Protein AF-A0A5R2MYC2-F1 (afdb_monomer_lite)

Structure (mmCIF, N/CA/C/O backbone):
data_AF-A0A5R2MYC2-F1
#
_entry.id   AF-A0A5R2MYC2-F1
#
loop_
_atom_site.group_PDB
_atom_site.id
_atom_site.type_symbol
_atom_site.label_atom_id
_atom_site.label_alt_id
_atom_site.label_comp_id
_atom_site.label_asym_id
_atom_site.label_entity_id
_atom_site.label_seq_id
_atom_site.pdbx_PDB_ins_code
_atom_site.Cartn_x
_atom_site.Cartn_y
_atom_site.Cartn_z
_atom_site.occupancy
_atom_site.B_iso_or_equiv
_atom_site.auth_seq_id
_atom_site.auth_comp_id
_atom_site.auth_asym_id
_atom_site.auth_atom_id
_atom_site.pdbx_PDB_model_num
ATOM 1 N N . THR A 1 1 ? 6.021 -11.711 -9.240 1.00 56.88 1 THR A N 1
ATOM 2 C CA . THR A 1 1 ? 5.695 -10.823 -10.376 1.00 56.88 1 THR A CA 1
ATOM 3 C C . THR A 1 1 ? 6.408 -9.497 -10.153 1.00 56.88 1 THR A C 1
ATOM 5 O O . THR A 1 1 ? 6.665 -9.175 -8.998 1.00 56.88 1 THR A O 1
ATOM 8 N N . LEU A 1 2 ? 6.786 -8.762 -11.205 1.00 79.62 2 LEU A N 1
ATOM 9 C CA . LEU A 1 2 ? 7.276 -7.380 -11.072 1.00 79.62 2 LEU A CA 1
ATOM 10 C C . LEU A 1 2 ? 6.039 -6.484 -11.079 1.00 79.62 2 LEU A C 1
ATOM 12 O O . LEU A 1 2 ? 5.338 -6.448 -12.088 1.00 79.62 2 LEU A O 1
ATOM 16 N N . ALA A 1 3 ? 5.704 -5.873 -9.946 1.00 80.69 3 ALA A N 1
ATOM 17 C CA . ALA A 1 3 ? 4.402 -5.216 -9.778 1.00 80.69 3 ALA A CA 1
ATOM 18 C C . ALA A 1 3 ? 4.490 -3.685 -9.751 1.00 80.69 3 ALA A C 1
ATOM 20 O O . ALA A 1 3 ? 3.477 -3.009 -9.913 1.00 80.69 3 ALA A O 1
ATOM 21 N N . LEU A 1 4 ? 5.686 -3.144 -9.528 1.00 87.06 4 LEU A N 1
ATOM 22 C CA . LEU A 1 4 ? 5.963 -1.712 -9.471 1.00 87.06 4 LEU A CA 1
ATOM 23 C C . LEU A 1 4 ? 7.134 -1.370 -10.389 1.00 87.06 4 LEU A C 1
ATOM 25 O O . LEU A 1 4 ? 8.025 -2.192 -10.601 1.00 87.06 4 LEU A O 1
ATOM 29 N N . GLU A 1 5 ? 7.187 -0.118 -10.842 1.00 91.94 5 GLU A N 1
ATOM 30 C CA . GLU A 1 5 ? 8.328 0.428 -11.589 1.00 91.94 5 GLU A CA 1
ATOM 31 C C . GLU A 1 5 ? 9.661 0.165 -10.865 1.00 91.94 5 GLU A C 1
ATOM 33 O O . GLU A 1 5 ? 10.648 -0.237 -11.478 1.00 91.94 5 GLU A O 1
ATOM 38 N N . GLY A 1 6 ? 9.659 0.298 -9.533 1.00 92.56 6 GLY A N 1
ATOM 39 C CA . GLY A 1 6 ? 10.817 0.020 -8.684 1.00 92.56 6 GLY A CA 1
ATOM 40 C C . GLY A 1 6 ? 11.370 -1.404 -8.818 1.00 92.56 6 GLY A C 1
ATOM 41 O O . GLY A 1 6 ? 12.579 -1.589 -8.699 1.00 92.56 6 GLY A O 1
ATOM 42 N N . ASP A 1 7 ? 10.531 -2.400 -9.120 1.00 94.62 7 ASP A N 1
ATOM 43 C CA . ASP A 1 7 ? 10.980 -3.788 -9.294 1.00 94.62 7 ASP A CA 1
ATOM 44 C C . ASP A 1 7 ? 11.803 -3.947 -10.578 1.00 94.62 7 ASP A C 1
ATOM 46 O O . ASP A 1 7 ? 12.854 -4.588 -10.574 1.00 94.62 7 ASP A O 1
ATOM 50 N N . ILE A 1 8 ? 11.360 -3.322 -11.673 1.00 95.62 8 ILE A N 1
ATOM 51 C CA . ILE A 1 8 ? 12.077 -3.341 -12.954 1.00 95.62 8 ILE A CA 1
ATOM 52 C C . ILE A 1 8 ? 13.335 -2.464 -12.862 1.00 95.62 8 ILE A C 1
ATOM 54 O O . ILE A 1 8 ? 14.416 -2.899 -13.262 1.00 95.62 8 ILE A O 1
ATOM 58 N N . ASN A 1 9 ? 13.241 -1.283 -12.241 1.00 95.38 9 ASN A N 1
ATOM 59 C CA . ASN A 1 9 ? 14.388 -0.398 -12.002 1.00 95.38 9 ASN A CA 1
ATOM 60 C C . ASN A 1 9 ? 15.474 -1.066 -11.135 1.00 95.38 9 ASN A C 1
ATOM 62 O O . ASN A 1 9 ? 16.673 -0.838 -11.337 1.00 95.38 9 ASN A O 1
ATOM 66 N N . ALA A 1 10 ? 15.093 -1.947 -10.206 1.00 95.38 10 ALA A N 1
ATOM 67 C CA . ALA A 1 10 ? 16.054 -2.750 -9.457 1.00 95.38 10 ALA A CA 1
ATOM 68 C C . ALA A 1 10 ? 16.813 -3.739 -10.363 1.00 95.38 10 ALA A C 1
ATOM 70 O O . ALA A 1 10 ? 18.013 -3.934 -10.176 1.00 95.38 10 ALA A O 1
ATOM 71 N N . ILE A 1 11 ? 16.162 -4.332 -11.370 1.00 96.06 11 ILE A N 1
ATOM 72 C CA . ILE A 1 11 ? 16.826 -5.211 -12.350 1.00 96.06 11 ILE A CA 1
ATOM 73 C C . ILE A 1 11 ? 17.773 -4.403 -13.243 1.00 96.06 11 ILE A C 1
ATOM 75 O O . ILE A 1 11 ? 18.912 -4.834 -13.452 1.00 96.06 11 ILE A O 1
ATOM 79 N N . VAL A 1 12 ? 17.330 -3.238 -13.731 1.00 96.56 12 VAL A N 1
ATOM 80 C CA . VAL A 1 12 ? 18.154 -2.303 -14.520 1.00 96.56 12 VAL A CA 1
ATOM 81 C C . VAL A 1 12 ? 19.439 -1.971 -13.763 1.00 96.56 12 VAL A C 1
ATOM 83 O O . VAL A 1 12 ? 20.533 -2.214 -14.269 1.00 96.56 12 VAL A O 1
ATOM 86 N N . SER A 1 13 ? 19.311 -1.478 -12.529 1.00 96.12 13 SER A N 1
ATOM 87 C CA . SER A 1 13 ? 20.454 -1.004 -11.740 1.00 96.12 13 SER A CA 1
ATOM 88 C C . SER A 1 13 ? 21.393 -2.129 -11.298 1.00 96.12 13 SER A C 1
ATOM 90 O O . SER A 1 13 ? 22.609 -1.958 -11.350 1.00 96.12 13 SER A O 1
ATOM 92 N N . LYS A 1 14 ? 20.860 -3.292 -10.897 1.00 97.12 14 LYS A N 1
ATOM 93 C CA . LYS A 1 14 ? 21.673 -4.392 -10.345 1.00 97.12 14 LYS A CA 1
ATOM 94 C C . LYS A 1 14 ? 22.278 -5.316 -11.395 1.00 97.12 14 LYS A C 1
ATOM 96 O O . LYS A 1 14 ? 23.334 -5.887 -11.151 1.00 97.12 14 LYS A O 1
ATOM 101 N N . SER A 1 15 ? 21.600 -5.523 -12.524 1.00 96.62 15 SER A N 1
ATOM 102 C CA . SER A 1 15 ? 21.998 -6.546 -13.505 1.00 96.62 15 SER A CA 1
ATOM 103 C C . SER A 1 15 ? 22.308 -6.003 -14.894 1.00 96.62 15 SER A C 1
ATOM 105 O O . SER A 1 15 ? 22.916 -6.719 -15.684 1.00 96.62 15 SER A O 1
ATOM 107 N N . LYS A 1 16 ? 21.869 -4.776 -15.213 1.00 92.56 16 LYS A N 1
ATOM 108 C CA . LYS A 1 16 ? 21.983 -4.164 -16.549 1.00 92.56 16 LYS A CA 1
ATOM 109 C C . LYS A 1 16 ? 21.347 -4.987 -17.685 1.00 92.56 16 LYS A C 1
ATOM 111 O O . LYS A 1 16 ? 21.619 -4.736 -18.852 1.00 92.56 16 LYS A O 1
ATOM 116 N N . LYS A 1 17 ? 20.476 -5.955 -17.365 1.00 95.56 17 LYS A N 1
ATOM 117 C CA . LYS A 1 17 ? 19.782 -6.815 -18.347 1.00 95.56 17 LYS A CA 1
ATOM 118 C C . LYS A 1 17 ? 18.600 -6.135 -19.046 1.00 95.56 17 LYS A C 1
ATOM 120 O O . LYS A 1 17 ? 18.063 -6.679 -20.003 1.00 95.56 17 LYS A O 1
ATOM 125 N N . ILE A 1 18 ? 18.167 -4.981 -18.547 1.00 96.25 18 ILE A N 1
ATOM 126 C CA . ILE A 1 18 ? 17.061 -4.186 -19.086 1.00 96.25 18 ILE A CA 1
ATOM 127 C C . ILE A 1 18 ? 17.608 -2.784 -19.363 1.00 96.25 18 ILE A C 1
ATOM 129 O O . ILE A 1 18 ? 18.344 -2.245 -18.535 1.00 96.25 18 ILE A O 1
ATOM 133 N N . ASN A 1 19 ? 17.270 -2.211 -20.522 1.00 95.81 19 ASN A N 1
ATOM 134 C CA . ASN A 1 19 ? 17.688 -0.857 -20.891 1.00 95.81 19 ASN A CA 1
ATOM 135 C C . ASN A 1 19 ? 17.121 0.165 -19.877 1.00 95.81 19 ASN A C 1
ATOM 137 O O . ASN A 1 19 ? 15.933 0.080 -19.554 1.00 95.81 19 ASN A O 1
ATOM 141 N N . PRO A 1 20 ? 17.921 1.115 -19.355 1.00 95.88 20 PRO A N 1
ATOM 142 C CA . PRO A 1 20 ? 17.434 2.160 -18.454 1.00 95.88 20 PRO A CA 1
ATOM 143 C C . PRO A 1 20 ? 16.217 2.957 -18.944 1.00 95.88 20 PRO A C 1
ATOM 145 O O . PRO A 1 20 ? 15.446 3.441 -18.120 1.00 95.88 20 PRO A O 1
ATOM 148 N N . ASP A 1 21 ? 16.008 3.070 -20.254 1.00 96.00 21 ASP A N 1
ATOM 149 C CA . ASP A 1 21 ? 14.866 3.777 -20.847 1.00 96.00 21 ASP A CA 1
ATOM 150 C C . ASP A 1 21 ? 13.586 2.925 -20.990 1.00 96.00 21 ASP A C 1
ATOM 152 O O . ASP A 1 21 ? 12.599 3.395 -21.562 1.00 96.00 21 ASP A O 1
ATOM 156 N N . TRP A 1 22 ? 13.564 1.698 -20.448 1.00 96.38 22 TRP A N 1
ATOM 157 C CA . TRP A 1 22 ? 12.496 0.707 -20.660 1.00 96.38 22 TRP A CA 1
ATOM 158 C C . TRP A 1 22 ? 11.076 1.246 -20.445 1.00 96.38 22 TRP A C 1
ATOM 160 O O . TRP A 1 22 ? 10.144 0.827 -21.135 1.00 96.38 22 TRP A O 1
ATOM 170 N N . ARG A 1 23 ? 10.893 2.173 -19.497 1.00 96.19 23 ARG A N 1
ATOM 171 C CA . ARG A 1 23 ? 9.582 2.742 -19.152 1.00 96.19 23 ARG A CA 1
ATOM 172 C C . ARG A 1 23 ? 8.981 3.559 -20.297 1.00 96.19 23 ARG A C 1
ATOM 174 O O . ARG A 1 23 ? 7.768 3.676 -20.384 1.00 96.19 23 ARG A O 1
ATOM 181 N N . LYS A 1 24 ? 9.823 4.111 -21.174 1.00 96.88 24 LYS A N 1
ATOM 182 C CA . LYS A 1 24 ? 9.412 4.899 -22.346 1.00 96.88 24 LYS A CA 1
ATOM 183 C C . LYS A 1 24 ? 9.291 4.061 -23.616 1.00 96.88 24 LYS A C 1
ATOM 185 O O . LYS A 1 24 ? 8.881 4.582 -24.645 1.00 96.88 24 LYS A O 1
ATOM 190 N N . LYS A 1 25 ? 9.687 2.785 -23.563 1.00 96.69 25 LYS A N 1
ATOM 191 C CA . LYS A 1 25 ? 9.737 1.913 -24.740 1.00 96.69 25 LYS A CA 1
ATOM 192 C C . LYS A 1 25 ? 8.354 1.677 -25.348 1.00 96.69 25 LYS A C 1
ATOM 194 O O . LYS A 1 25 ? 8.251 1.511 -26.559 1.00 96.69 25 LYS A O 1
ATOM 199 N N . PHE A 1 26 ? 7.320 1.652 -24.513 1.00 96.75 26 PHE A N 1
ATOM 200 C CA . PHE A 1 26 ? 5.935 1.485 -24.927 1.00 96.75 26 PHE A CA 1
ATOM 201 C C . PHE A 1 26 ? 5.052 2.549 -24.270 1.00 96.75 26 PHE A C 1
ATOM 203 O O . PHE A 1 26 ? 5.441 3.192 -23.292 1.00 96.75 26 PHE A O 1
ATOM 210 N N . GLU A 1 27 ? 3.851 2.726 -24.814 1.00 97.12 27 GLU A N 1
ATOM 211 C CA . GLU A 1 27 ? 2.853 3.656 -24.285 1.00 97.12 27 GLU A CA 1
ATOM 212 C C . GLU A 1 27 ? 2.470 3.346 -22.830 1.00 97.12 27 GLU A C 1
ATOM 214 O O . GLU A 1 27 ? 2.759 2.273 -22.293 1.00 97.12 27 GLU A O 1
ATOM 219 N N . ASN A 1 28 ? 1.798 4.303 -22.183 1.00 95.81 28 ASN A N 1
ATOM 220 C CA . ASN A 1 28 ? 1.267 4.155 -20.824 1.00 95.81 28 ASN A CA 1
ATOM 221 C C . ASN A 1 28 ? 2.336 3.743 -19.799 1.00 95.81 28 ASN A C 1
ATOM 223 O O . ASN A 1 28 ? 2.084 2.934 -18.910 1.00 95.81 28 ASN A O 1
ATOM 227 N N . ASN A 1 29 ? 3.548 4.297 -19.924 1.00 96.62 29 ASN A N 1
ATOM 2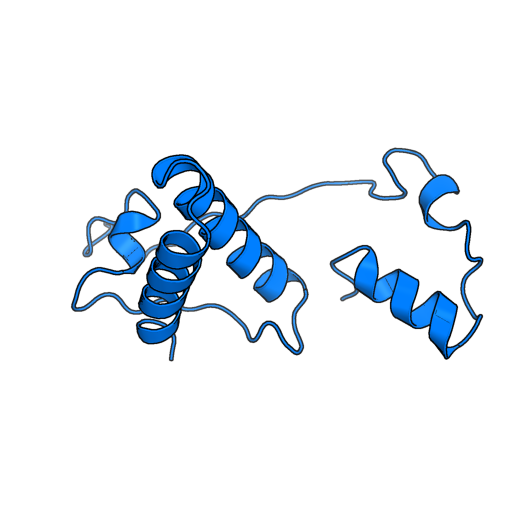28 C CA . ASN A 1 29 ? 4.705 3.953 -19.090 1.00 96.62 29 ASN A CA 1
ATOM 229 C C . ASN A 1 29 ? 5.038 2.449 -19.106 1.00 96.62 29 ASN A C 1
ATOM 231 O O . ASN A 1 29 ? 5.415 1.880 -18.077 1.00 96.62 29 ASN A O 1
ATOM 235 N N . SER A 1 30 ? 4.859 1.801 -20.260 1.00 96.50 30 SER A N 1
ATOM 236 C CA . SER A 1 30 ? 4.998 0.353 -20.430 1.00 96.50 30 SER A CA 1
ATOM 237 C C . SER A 1 30 ? 4.055 -0.476 -19.535 1.00 96.50 30 SER A C 1
ATOM 239 O O . SER A 1 30 ? 4.371 -1.621 -19.205 1.00 96.50 30 SER A O 1
ATOM 241 N N . ALA A 1 31 ? 2.892 0.073 -19.159 1.00 96.06 31 ALA A N 1
ATOM 242 C CA . ALA A 1 31 ? 1.828 -0.619 -18.428 1.00 96.06 31 ALA A CA 1
ATOM 243 C C . ALA A 1 31 ? 0.575 -0.776 -19.320 1.00 96.06 31 ALA A C 1
ATOM 245 O O . ALA A 1 31 ? -0.248 0.136 -19.399 1.00 96.06 31 ALA A O 1
ATOM 246 N N . PRO A 1 32 ? 0.401 -1.922 -20.008 1.00 95.38 32 PRO A N 1
ATOM 247 C CA . PRO A 1 32 ? -0.694 -2.116 -20.966 1.00 95.38 32 PRO A CA 1
ATOM 248 C C . PRO A 1 32 ? -2.076 -2.289 -20.315 1.00 95.38 32 PRO A C 1
ATOM 250 O O . PRO A 1 32 ? -3.089 -2.252 -21.005 1.00 95.38 32 PRO A O 1
ATOM 253 N N . TYR A 1 33 ? -2.130 -2.498 -19.000 1.00 96.06 33 TYR A N 1
ATOM 254 C CA . TYR A 1 33 ? -3.359 -2.571 -18.220 1.00 96.06 33 TYR A CA 1
ATOM 255 C C . TYR A 1 33 ? -3.123 -2.006 -16.819 1.00 96.06 33 TYR A C 1
ATOM 257 O O . TYR A 1 33 ? -1.987 -1.928 -16.341 1.00 96.06 33 TYR A O 1
ATOM 265 N N . THR A 1 34 ? -4.211 -1.645 -16.145 1.00 95.75 34 THR A N 1
ATOM 266 C CA . THR A 1 34 ? -4.203 -1.155 -14.765 1.00 95.75 34 THR A CA 1
ATOM 267 C C . THR A 1 34 ? -5.129 -1.994 -13.890 1.00 95.75 34 THR A C 1
ATOM 269 O O . THR A 1 34 ? -5.886 -2.839 -14.365 1.00 95.75 34 THR A O 1
ATOM 272 N N . SER A 1 35 ? -5.020 -1.797 -12.581 1.00 96.38 35 SER A N 1
ATOM 273 C CA . SER A 1 35 ? -5.911 -2.374 -11.579 1.00 96.38 35 SER A CA 1
ATOM 274 C C . SER A 1 35 ? -6.003 -1.405 -10.398 1.00 96.38 35 SER A C 1
ATOM 276 O O . SER A 1 35 ? -5.411 -0.325 -10.430 1.00 96.38 35 SER A O 1
ATOM 278 N N . THR A 1 36 ? -6.735 -1.780 -9.357 1.00 96.94 36 THR A N 1
ATOM 279 C CA . THR A 1 36 ? -6.844 -1.007 -8.119 1.00 96.94 36 THR A CA 1
ATOM 280 C C . THR A 1 36 ? -6.937 -1.929 -6.905 1.00 96.94 36 THR A C 1
ATOM 282 O O . THR A 1 36 ? -7.041 -3.151 -7.044 1.00 96.94 36 THR A O 1
ATOM 285 N N . ILE A 1 37 ? -6.883 -1.345 -5.710 1.00 97.69 37 ILE A N 1
ATOM 286 C CA . ILE A 1 37 ? -7.052 -2.054 -4.443 1.00 97.69 37 ILE A CA 1
ATOM 287 C C . ILE A 1 37 ? -8.512 -1.947 -4.007 1.00 97.69 37 ILE A C 1
ATOM 289 O O . ILE A 1 37 ? -9.068 -0.854 -3.937 1.00 97.69 37 ILE A O 1
ATOM 293 N N . ILE A 1 38 ? -9.121 -3.093 -3.708 1.00 98.25 38 ILE A N 1
ATOM 294 C CA . ILE A 1 38 ? -10.486 -3.212 -3.185 1.00 98.25 38 ILE A CA 1
ATOM 295 C C . ILE A 1 38 ? -10.495 -4.139 -1.973 1.00 98.25 38 ILE A C 1
ATOM 297 O O . ILE A 1 38 ? -9.593 -4.962 -1.800 1.00 98.25 38 ILE A O 1
ATOM 301 N N . PHE A 1 39 ? -11.538 -4.042 -1.152 1.00 98.44 39 PHE A N 1
ATOM 302 C CA . PHE A 1 39 ? -11.747 -4.967 -0.044 1.00 98.44 39 PHE A CA 1
ATOM 303 C C . PHE A 1 39 ? -12.617 -6.134 -0.487 1.00 98.44 39 PHE A C 1
ATOM 305 O O . PHE A 1 39 ? -13.727 -5.951 -0.984 1.00 98.44 39 PHE A O 1
ATOM 312 N N . LEU A 1 40 ? -12.125 -7.349 -0.261 1.00 98.38 40 LEU A N 1
ATOM 313 C CA . LEU A 1 40 ? -12.937 -8.553 -0.343 1.00 98.38 40 LEU A CA 1
ATOM 314 C C . LEU A 1 40 ? -13.366 -8.947 1.070 1.00 98.38 40 LEU A C 1
ATOM 316 O O . LEU A 1 40 ? -12.525 -9.200 1.931 1.00 98.38 40 LEU A O 1
ATOM 320 N N . VAL A 1 41 ? -14.675 -9.027 1.298 1.00 98.44 41 VAL A N 1
ATOM 321 C CA . VAL A 1 41 ? -15.252 -9.406 2.595 1.00 98.44 41 VAL A CA 1
ATOM 322 C C . VAL A 1 41 ? -16.054 -10.700 2.490 1.00 98.44 41 VAL A C 1
ATOM 324 O O . VAL A 1 41 ? -16.466 -11.122 1.409 1.00 98.44 41 VAL A O 1
ATOM 327 N N . ARG A 1 42 ? -16.287 -11.355 3.633 1.00 98.38 42 ARG A N 1
ATOM 328 C CA . ARG A 1 42 ? -17.157 -12.539 3.701 1.00 98.38 42 ARG A CA 1
ATOM 329 C C . ARG A 1 42 ? -18.611 -12.160 3.393 1.00 98.38 42 ARG A C 1
ATOM 331 O O . ARG A 1 42 ? -19.038 -11.034 3.650 1.00 98.38 42 ARG A O 1
ATOM 338 N N . LYS A 1 43 ? -19.382 -13.131 2.885 1.00 98.50 43 LYS A N 1
ATOM 339 C CA . LYS A 1 43 ? -20.810 -12.976 2.556 1.00 98.50 43 LYS A CA 1
ATOM 340 C C . LYS A 1 43 ? -21.580 -12.326 3.714 1.00 98.50 43 LYS A C 1
ATOM 342 O O . LYS A 1 43 ? -21.436 -12.742 4.859 1.00 98.50 43 LYS A O 1
ATOM 347 N N . GLY A 1 44 ? -22.401 -11.326 3.390 1.00 98.50 44 GLY A N 1
ATOM 348 C CA . GLY A 1 44 ? -23.214 -10.580 4.355 1.00 98.50 44 GLY A CA 1
ATOM 349 C C . GLY A 1 44 ? -22.482 -9.452 5.088 1.00 98.50 44 GLY A C 1
ATOM 350 O O . GLY A 1 44 ? -23.126 -8.748 5.851 1.00 98.50 44 GLY A O 1
ATOM 351 N N . ASN A 1 45 ? -21.175 -9.264 4.856 1.00 98.38 45 ASN A N 1
ATOM 352 C CA . ASN A 1 45 ? -20.360 -8.224 5.492 1.00 98.38 45 ASN A CA 1
ATOM 353 C C . ASN A 1 45 ? -20.563 -8.142 7.024 1.00 98.38 45 ASN A C 1
ATOM 355 O O . ASN A 1 45 ? -20.961 -7.100 7.546 1.00 98.38 45 ASN A O 1
ATOM 359 N N . PRO A 1 46 ? -20.290 -9.225 7.779 1.00 97.94 46 PRO A N 1
ATOM 360 C CA . PRO A 1 46 ? -20.636 -9.312 9.203 1.00 97.94 46 PRO A CA 1
ATOM 361 C C . PRO A 1 46 ? -19.897 -8.302 10.095 1.00 97.94 46 PRO A C 1
ATOM 363 O O . PRO A 1 46 ? -20.246 -8.141 11.259 1.00 97.94 46 PRO A O 1
ATOM 366 N N . LYS A 1 47 ? -18.849 -7.656 9.571 1.00 97.62 47 LYS A N 1
ATOM 367 C CA . LYS A 1 47 ? -18.063 -6.629 10.265 1.00 97.62 47 LYS A CA 1
ATOM 368 C C . LYS A 1 47 ? -18.413 -5.205 9.821 1.00 97.62 47 LYS A C 1
ATOM 370 O O . LYS A 1 47 ? -17.812 -4.272 10.335 1.00 97.62 47 LYS A O 1
ATOM 375 N N . GLY A 1 48 ? -19.364 -5.041 8.895 1.00 97.75 48 GLY A N 1
ATOM 376 C CA . GLY A 1 48 ? -19.788 -3.730 8.402 1.00 97.75 48 GLY A CA 1
ATOM 377 C C . GLY A 1 48 ? -18.637 -2.916 7.810 1.00 97.75 48 GLY A C 1
ATOM 378 O O . GLY A 1 48 ? -18.508 -1.740 8.124 1.00 97.75 48 GLY A O 1
ATOM 379 N N . ILE A 1 49 ? -17.765 -3.552 7.018 1.00 98.56 49 ILE A N 1
ATOM 380 C CA . ILE A 1 49 ? -16.633 -2.881 6.368 1.00 98.56 49 ILE A CA 1
ATOM 381 C C . ILE A 1 49 ? -17.138 -2.156 5.124 1.00 98.56 49 ILE A C 1
ATOM 383 O O . ILE A 1 49 ? -17.664 -2.795 4.207 1.00 98.56 49 ILE A O 1
ATOM 387 N N . HIS A 1 50 ? -16.964 -0.845 5.093 1.00 98.25 50 HIS A N 1
ATOM 388 C CA . HIS A 1 50 ? -17.362 0.025 3.993 1.00 98.25 50 HIS A CA 1
ATOM 389 C C . HIS A 1 50 ? -16.204 0.895 3.509 1.00 98.25 50 HIS A C 1
ATOM 391 O O . HIS A 1 50 ? -16.161 1.220 2.325 1.00 98.25 50 HIS A O 1
ATOM 397 N N . ASP A 1 51 ? -15.260 1.224 4.391 1.00 98.38 51 ASP A N 1
ATOM 398 C CA . ASP A 1 51 ? -14.115 2.067 4.063 1.00 98.38 51 ASP A CA 1
ATOM 399 C C . ASP A 1 51 ? -12.876 1.735 4.921 1.00 98.38 51 ASP A C 1
ATOM 401 O O . ASP A 1 51 ? -12.915 0.906 5.834 1.00 98.38 51 ASP A O 1
ATOM 405 N N . TRP A 1 52 ? -11.745 2.374 4.626 1.00 98.38 52 TRP A N 1
ATOM 406 C CA . TRP A 1 52 ? -10.450 2.141 5.274 1.00 98.38 52 TRP A CA 1
ATOM 407 C C . TRP A 1 52 ? -10.479 2.318 6.798 1.00 98.38 52 TRP A C 1
ATOM 409 O O . TRP A 1 52 ? -9.831 1.548 7.508 1.00 98.38 52 TRP A O 1
ATOM 419 N N . ASN A 1 53 ? -11.256 3.275 7.318 1.00 97.81 53 ASN A N 1
ATOM 420 C CA . ASN A 1 53 ? -11.425 3.477 8.764 1.00 97.81 53 ASN A CA 1
ATOM 421 C C . ASN A 1 53 ? -12.035 2.262 9.481 1.00 97.81 53 ASN A C 1
ATOM 423 O O . ASN A 1 53 ? -11.841 2.093 10.684 1.00 97.81 53 ASN A O 1
ATOM 427 N N . ASP A 1 54 ? -12.746 1.388 8.767 1.00 98.38 54 ASP A N 1
ATOM 428 C CA . ASP A 1 54 ? -13.303 0.176 9.364 1.00 98.38 54 ASP A CA 1
ATOM 429 C C . ASP A 1 54 ? -12.238 -0.905 9.582 1.00 98.38 54 ASP A C 1
ATOM 431 O O . ASP A 1 54 ? -12.409 -1.772 10.438 1.00 98.38 54 ASP A O 1
ATOM 435 N N . LEU A 1 55 ? -11.119 -0.845 8.851 1.00 98.19 55 LEU A N 1
ATOM 436 C CA . LEU A 1 55 ? -10.041 -1.834 8.936 1.00 98.19 55 LEU A CA 1
ATOM 437 C C . LEU A 1 55 ? -9.221 -1.727 10.226 1.00 98.19 55 LEU A C 1
ATOM 439 O O . LEU A 1 55 ? -8.564 -2.694 10.606 1.00 98.19 55 LEU A O 1
ATOM 443 N N . VAL A 1 56 ? -9.262 -0.572 10.897 1.00 97.56 56 VAL A N 1
ATOM 444 C CA . VAL A 1 56 ? -8.539 -0.307 12.154 1.00 97.56 56 VAL A CA 1
ATOM 445 C C . VAL A 1 56 ? -9.405 -0.506 13.401 1.00 97.56 56 VAL A C 1
ATOM 447 O O . VAL A 1 56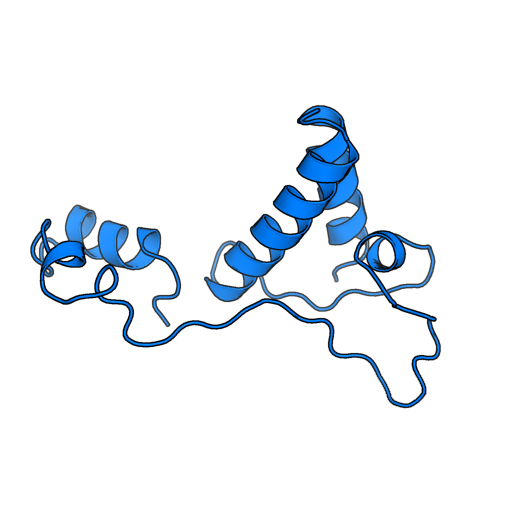 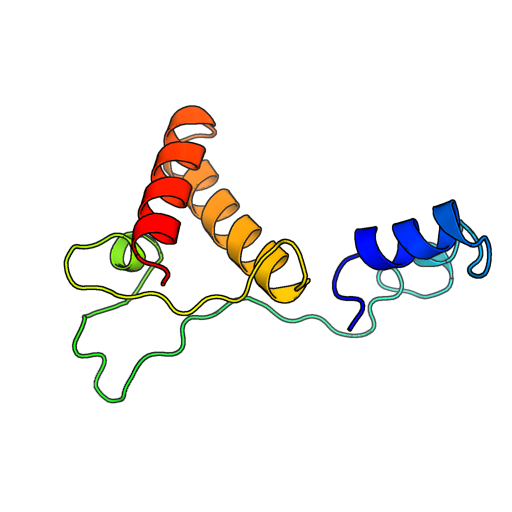? -8.937 -0.272 14.511 1.00 97.56 56 VAL A O 1
ATOM 450 N N . LYS A 1 57 ? -10.669 -0.920 13.241 1.00 97.69 57 LYS A N 1
ATOM 451 C CA . LYS A 1 57 ? -11.575 -1.182 14.367 1.00 97.69 57 LYS A CA 1
ATOM 452 C C . LYS A 1 57 ? -11.178 -2.447 15.125 1.00 97.69 57 LYS A C 1
ATOM 454 O O . LYS A 1 57 ? -10.678 -3.411 14.541 1.00 97.69 57 LYS A O 1
ATOM 459 N N . ASP A 1 58 ? -11.503 -2.469 16.413 1.00 95.50 58 ASP A N 1
ATOM 460 C CA . ASP A 1 58 ? -11.313 -3.643 17.260 1.00 95.50 58 ASP A CA 1
ATOM 461 C C . ASP A 1 58 ? -12.075 -4.863 16.719 1.00 95.50 58 ASP A C 1
ATOM 463 O O . ASP A 1 58 ? -13.217 -4.782 16.256 1.00 95.50 58 ASP A O 1
ATOM 467 N N . GLY A 1 59 ? -11.435 -6.032 16.786 1.00 94.50 59 GLY A N 1
ATOM 468 C CA . GLY A 1 59 ? -12.030 -7.294 16.343 1.00 94.50 59 GLY A CA 1
ATOM 469 C C . GLY A 1 59 ? -12.143 -7.455 14.820 1.00 94.50 59 GLY A C 1
ATOM 470 O O . GLY A 1 59 ? -12.858 -8.363 14.367 1.00 94.50 59 GLY A O 1
ATOM 471 N N . VAL A 1 60 ? -11.464 -6.608 14.039 1.00 97.69 60 VAL A N 1
ATOM 472 C CA . VAL A 1 60 ? -11.237 -6.781 12.597 1.00 97.69 60 VAL A CA 1
ATOM 473 C C . VAL A 1 60 ? -9.836 -7.350 12.377 1.00 97.69 60 VAL A C 1
ATOM 475 O O . VAL A 1 60 ? -8.865 -6.854 12.929 1.00 97.69 60 VAL A O 1
ATOM 478 N N . GLN A 1 61 ? -9.733 -8.402 11.563 1.00 97.06 61 GLN A N 1
ATOM 479 C CA . GLN A 1 61 ? -8.453 -8.939 11.099 1.00 97.06 61 GLN A CA 1
ATOM 480 C C . GLN A 1 61 ? -8.320 -8.699 9.600 1.00 97.06 61 GLN A C 1
ATOM 482 O O . GLN A 1 61 ? -9.200 -9.081 8.821 1.00 97.06 61 GLN A O 1
ATOM 487 N N . VAL A 1 62 ? -7.216 -8.075 9.207 1.00 97.62 62 VAL A N 1
ATOM 488 C CA . VAL A 1 62 ? -6.912 -7.706 7.826 1.00 97.62 62 VAL A CA 1
ATOM 489 C C . VAL A 1 62 ? -5.929 -8.713 7.252 1.00 97.62 62 VAL A C 1
ATOM 491 O O . VAL A 1 62 ? -4.856 -8.923 7.799 1.00 97.62 62 VAL A O 1
ATOM 494 N N . ILE A 1 63 ? -6.254 -9.313 6.110 1.00 97.75 63 ILE A N 1
ATOM 495 C CA . ILE A 1 63 ? -5.306 -10.169 5.391 1.00 97.75 63 ILE A CA 1
ATOM 496 C C . ILE A 1 63 ? -4.660 -9.348 4.279 1.00 97.75 63 ILE A C 1
ATOM 498 O O . ILE A 1 63 ? -5.313 -8.984 3.303 1.00 97.75 63 ILE A O 1
ATOM 502 N N . THR A 1 64 ? -3.366 -9.070 4.417 1.00 97.06 64 THR A N 1
ATOM 503 C CA . THR A 1 64 ? -2.561 -8.380 3.402 1.00 97.06 64 THR A CA 1
ATOM 504 C C . THR A 1 64 ? -1.181 -9.045 3.298 1.00 97.06 64 THR A C 1
ATOM 506 O O . THR A 1 64 ? -0.633 -9.459 4.317 1.00 97.06 64 THR A O 1
ATOM 509 N N . PRO A 1 65 ? -0.605 -9.218 2.093 1.00 95.12 65 PRO A N 1
ATOM 510 C CA . PRO A 1 65 ? 0.698 -9.863 1.943 1.00 95.12 65 PRO A CA 1
ATOM 511 C C . PRO A 1 65 ? 1.860 -8.998 2.467 1.00 95.12 65 PRO A C 1
ATOM 513 O O . PRO A 1 65 ? 1.707 -7.811 2.743 1.00 95.12 65 PRO A O 1
ATOM 516 N N . ASN A 1 66 ?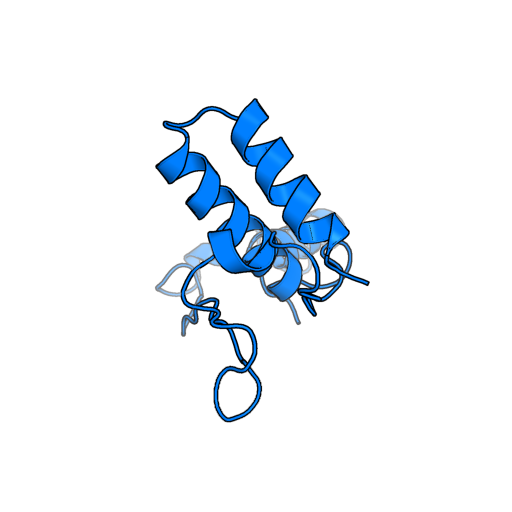 3.063 -9.577 2.544 1.00 94.06 66 ASN A N 1
ATOM 517 C CA . ASN A 1 66 ? 4.260 -8.891 3.043 1.00 94.06 66 ASN A CA 1
ATOM 518 C C . ASN A 1 66 ? 4.834 -7.870 2.022 1.00 94.06 66 ASN A C 1
ATOM 520 O O . ASN A 1 66 ? 5.232 -8.271 0.919 1.00 94.06 66 ASN A O 1
ATOM 524 N N . PRO A 1 67 ? 4.972 -6.572 2.369 1.00 94.25 67 PRO A N 1
ATOM 525 C CA . PRO A 1 67 ? 5.489 -5.535 1.464 1.00 94.25 67 PRO A CA 1
ATOM 526 C C . PRO A 1 67 ? 6.977 -5.669 1.120 1.00 94.25 67 PRO A C 1
ATOM 528 O O . PRO A 1 67 ? 7.436 -5.064 0.151 1.00 94.25 67 PRO A O 1
ATOM 531 N N . LYS A 1 68 ? 7.749 -6.466 1.866 1.00 92.75 68 LYS A N 1
ATOM 532 C CA . LYS A 1 68 ? 9.165 -6.727 1.559 1.00 92.75 68 LYS A CA 1
ATOM 533 C C . LYS A 1 68 ? 9.351 -7.649 0.354 1.00 92.75 68 LYS A C 1
ATOM 535 O O . LYS A 1 68 ? 10.398 -7.598 -0.282 1.00 92.75 68 LYS A O 1
ATOM 540 N N . THR A 1 69 ? 8.357 -8.480 0.041 1.00 92.38 69 THR A N 1
ATOM 541 C CA . THR A 1 69 ? 8.452 -9.507 -1.011 1.00 92.38 69 THR A CA 1
ATOM 542 C C . THR A 1 69 ? 7.364 -9.391 -2.077 1.00 92.38 69 THR A C 1
ATOM 544 O O . THR A 1 69 ? 7.555 -9.872 -3.192 1.00 92.38 69 THR A O 1
ATOM 547 N N . SER A 1 70 ? 6.242 -8.727 -1.784 1.00 94.44 70 SER A N 1
ATOM 548 C CA . SER A 1 70 ? 5.120 -8.560 -2.712 1.00 94.44 70 SER A CA 1
ATOM 549 C C . SER A 1 70 ? 4.981 -7.114 -3.197 1.00 94.44 70 SER A C 1
ATOM 551 O O . SER A 1 70 ? 4.999 -6.159 -2.422 1.00 94.44 70 SER A O 1
ATOM 553 N N . GLY A 1 71 ? 4.821 -6.925 -4.511 1.00 93.12 71 GLY A N 1
ATOM 554 C CA . GLY A 1 71 ? 4.472 -5.618 -5.078 1.00 93.12 71 GLY A CA 1
ATOM 555 C C . GLY A 1 71 ? 3.013 -5.223 -4.843 1.00 93.12 71 GLY A C 1
ATOM 556 O O . GLY A 1 71 ? 2.748 -4.063 -4.554 1.00 93.12 71 GLY A O 1
ATOM 557 N N . GLY A 1 72 ? 2.084 -6.186 -4.840 1.00 93.00 72 GLY A N 1
ATOM 558 C CA . GLY A 1 72 ? 0.691 -5.931 -4.452 1.00 93.00 72 GLY A CA 1
ATOM 559 C C . GLY A 1 72 ? 0.573 -5.450 -3.003 1.00 93.00 72 GLY A C 1
ATOM 560 O O . GLY A 1 72 ? -0.154 -4.508 -2.727 1.00 93.00 72 GLY A O 1
ATOM 561 N N . ALA A 1 73 ? 1.376 -6.003 -2.089 1.00 94.94 73 ALA A N 1
ATOM 562 C CA . ALA A 1 73 ? 1.431 -5.531 -0.703 1.00 94.94 73 ALA A CA 1
ATOM 563 C C . ALA A 1 73 ? 1.902 -4.072 -0.580 1.00 94.94 73 ALA A C 1
ATOM 565 O O . ALA A 1 73 ? 1.385 -3.317 0.240 1.00 94.94 73 ALA A O 1
ATOM 566 N N . ARG A 1 74 ? 2.868 -3.657 -1.410 1.00 97.19 74 ARG A N 1
ATOM 567 C CA . ARG A 1 74 ? 3.314 -2.258 -1.467 1.00 97.19 74 ARG A CA 1
ATOM 568 C C . ARG A 1 74 ? 2.211 -1.343 -2.004 1.00 97.19 74 ARG A C 1
ATOM 570 O O . ARG A 1 74 ? 2.030 -0.261 -1.461 1.00 97.19 74 ARG A O 1
ATOM 577 N N . TRP A 1 75 ? 1.429 -1.792 -2.987 1.00 97.62 75 TRP A N 1
ATOM 578 C CA . TRP A 1 75 ? 0.234 -1.065 -3.428 1.00 97.62 75 TRP A CA 1
ATOM 579 C C . TRP A 1 75 ? -0.842 -0.972 -2.337 1.00 97.62 75 TRP A C 1
ATOM 581 O O . TRP A 1 75 ? -1.369 0.115 -2.124 1.00 97.62 75 TRP A O 1
ATOM 591 N N . ASN A 1 76 ? -1.111 -2.049 -1.588 1.00 97.81 76 ASN A N 1
ATOM 592 C CA . ASN A 1 76 ? -2.037 -2.019 -0.446 1.00 97.81 76 ASN A CA 1
ATOM 593 C C . ASN A 1 76 ? -1.601 -0.986 0.606 1.00 97.81 76 ASN A C 1
ATOM 595 O O . ASN A 1 76 ? -2.415 -0.187 1.062 1.00 97.81 76 ASN A O 1
ATOM 599 N N . TYR A 1 77 ? -0.309 -0.982 0.961 1.00 97.56 77 TYR A N 1
ATOM 600 C CA . TYR A 1 77 ? 0.274 -0.004 1.883 1.00 97.56 77 TYR A CA 1
ATOM 601 C C . TYR A 1 77 ? 0.068 1.432 1.386 1.00 97.56 77 TYR A C 1
ATOM 603 O O . TYR A 1 77 ? -0.391 2.286 2.139 1.00 97.56 77 TYR A O 1
ATOM 611 N N . LEU A 1 78 ? 0.401 1.700 0.119 1.00 97.69 78 LEU A N 1
ATOM 612 C CA . LEU A 1 78 ? 0.298 3.040 -0.461 1.00 97.69 78 LEU A CA 1
ATOM 613 C C . LEU A 1 78 ? -1.153 3.513 -0.587 1.00 97.69 78 LEU A C 1
ATOM 615 O O . LEU A 1 78 ? -1.405 4.701 -0.417 1.00 97.69 78 LEU A O 1
ATOM 619 N N . ALA A 1 79 ? -2.102 2.609 -0.834 1.00 98.31 79 ALA A N 1
ATOM 620 C CA . ALA A 1 79 ? -3.523 2.943 -0.852 1.00 98.31 79 ALA A CA 1
ATOM 621 C C . ALA A 1 79 ? -4.021 3.378 0.539 1.00 98.31 79 ALA A C 1
ATOM 623 O O . ALA A 1 79 ? -4.643 4.432 0.658 1.00 98.31 79 ALA A O 1
ATOM 624 N N . ALA A 1 80 ? -3.664 2.634 1.595 1.00 98.25 80 ALA A N 1
ATOM 625 C CA . ALA A 1 80 ? -3.969 3.016 2.976 1.00 98.25 80 ALA A CA 1
ATOM 626 C C . ALA A 1 80 ? -3.309 4.347 3.371 1.00 98.25 80 ALA A C 1
ATOM 628 O O . ALA A 1 80 ? -3.938 5.200 3.993 1.00 98.25 80 ALA A O 1
ATOM 629 N N . TRP A 1 81 ? -2.044 4.535 2.980 1.00 98.44 81 TRP A N 1
ATOM 630 C CA . TRP A 1 81 ? -1.307 5.772 3.228 1.00 98.44 81 TRP A CA 1
ATOM 631 C C . TRP A 1 81 ? -1.968 6.968 2.543 1.00 98.44 81 TRP A C 1
ATOM 633 O O . TRP A 1 81 ? -2.183 7.995 3.176 1.00 98.44 81 TRP A O 1
ATOM 643 N N . ALA A 1 82 ? -2.301 6.849 1.255 1.00 98.19 82 ALA A N 1
ATOM 644 C CA . ALA A 1 82 ? -2.931 7.925 0.497 1.00 98.19 82 ALA A CA 1
ATOM 645 C C . ALA A 1 82 ? -4.298 8.310 1.080 1.00 98.19 82 ALA A C 1
ATOM 647 O O . ALA A 1 82 ? -4.594 9.499 1.173 1.00 98.19 82 ALA A O 1
ATOM 648 N N . TYR A 1 83 ? -5.090 7.323 1.515 1.00 98.38 83 TYR A N 1
ATOM 649 C CA . TYR A 1 83 ? -6.353 7.559 2.213 1.00 98.38 83 TYR A CA 1
ATOM 650 C C . TYR A 1 83 ? -6.159 8.382 3.491 1.00 98.38 83 TYR A C 1
ATOM 652 O O . TYR A 1 83 ? -6.771 9.437 3.646 1.00 98.38 83 TYR A O 1
ATOM 660 N N . ALA A 1 84 ? -5.280 7.926 4.387 1.00 97.94 84 ALA A N 1
ATOM 661 C CA . ALA A 1 84 ? -5.053 8.605 5.659 1.00 97.94 84 ALA A CA 1
ATOM 662 C C . ALA A 1 84 ? -4.471 10.007 5.451 1.00 97.94 84 ALA A C 1
ATOM 664 O O . ALA A 1 84 ? -4.995 10.976 5.987 1.00 97.94 84 ALA A O 1
ATOM 665 N N . ASN A 1 85 ? -3.484 10.144 4.562 1.00 97.75 85 ASN A N 1
ATOM 666 C CA . ASN A 1 85 ? -2.882 11.432 4.232 1.00 97.75 85 ASN A CA 1
ATOM 667 C C . ASN A 1 85 ? -3.906 12.440 3.687 1.00 97.75 85 ASN A C 1
ATOM 669 O O . ASN A 1 85 ? -3.817 13.625 3.998 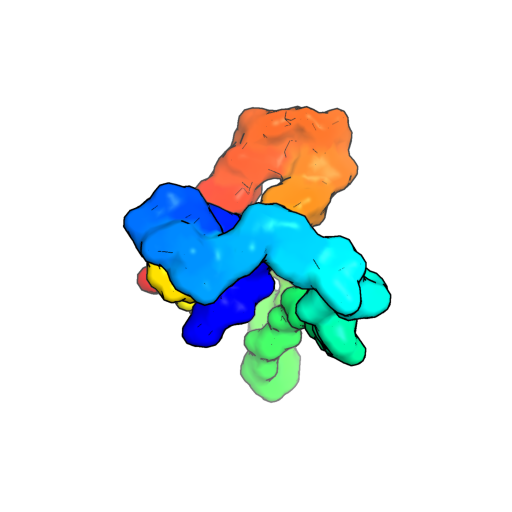1.00 97.75 85 ASN A O 1
ATOM 673 N N . ALA A 1 86 ? -4.876 11.994 2.883 1.00 97.56 86 ALA A N 1
ATOM 674 C CA . ALA A 1 86 ? -5.945 12.861 2.390 1.00 97.56 86 ALA A CA 1
ATOM 675 C C . ALA A 1 86 ? -6.900 13.304 3.513 1.00 97.56 86 ALA A C 1
ATOM 677 O O . ALA A 1 86 ? -7.299 14.468 3.546 1.00 97.56 86 ALA A O 1
ATOM 678 N N . ASN A 1 87 ? -7.226 12.408 4.447 1.00 94.56 87 ASN A N 1
ATOM 679 C CA . ASN A 1 87 ? -8.149 12.689 5.551 1.00 94.56 87 ASN A CA 1
ATOM 680 C C . ASN A 1 87 ? -7.517 13.511 6.682 1.00 94.56 87 ASN A C 1
ATOM 682 O O . ASN A 1 87 ? -8.210 14.282 7.343 1.00 94.56 87 ASN A O 1
ATOM 686 N N . ASP A 1 88 ? -6.206 13.387 6.874 1.00 92.38 88 ASP A N 1
ATOM 687 C CA . ASP A 1 88 ? -5.454 14.086 7.917 1.00 92.38 88 ASP A CA 1
ATOM 688 C C . ASP A 1 88 ? -4.855 15.423 7.442 1.00 92.38 88 ASP A C 1
ATOM 690 O O . ASP A 1 88 ? -4.100 16.064 8.174 1.00 92.38 88 ASP A O 1
ATOM 694 N N . GLY A 1 89 ? -5.174 15.862 6.217 1.00 93.88 89 GLY A N 1
ATOM 695 C CA . GLY A 1 89 ? -4.688 17.129 5.659 1.00 93.88 89 GLY A CA 1
ATOM 696 C C . GLY A 1 89 ? -3.190 17.135 5.337 1.00 93.88 89 GLY A C 1
ATOM 697 O O . GLY A 1 89 ? -2.560 18.189 5.369 1.00 93.88 89 GLY A O 1
ATOM 698 N N . GLY A 1 90 ? -2.611 15.969 5.041 1.00 94.88 90 GLY A N 1
ATOM 699 C CA . GLY A 1 90 ? -1.183 15.816 4.761 1.00 94.88 90 GLY A CA 1
ATOM 700 C C . GLY A 1 90 ? -0.296 15.688 6.002 1.00 94.88 90 GLY A C 1
ATOM 701 O O . GLY A 1 90 ? 0.924 15.784 5.882 1.00 94.88 90 GLY A O 1
ATOM 702 N N . ASP A 1 91 ? -0.876 15.483 7.188 1.00 97.75 91 ASP A N 1
ATOM 703 C CA . ASP A 1 91 ? -0.111 15.211 8.405 1.00 97.75 91 ASP A CA 1
ATOM 704 C C . ASP A 1 91 ? 0.497 13.799 8.350 1.00 97.75 91 ASP A C 1
ATOM 706 O O . ASP A 1 91 ? -0.168 12.771 8.533 1.00 97.75 91 ASP A O 1
ATOM 710 N N . GLU A 1 92 ? 1.800 13.748 8.082 1.00 97.06 92 GLU A N 1
ATOM 711 C CA . GLU A 1 92 ? 2.536 12.495 7.951 1.00 97.06 92 GLU A CA 1
ATOM 712 C C . GLU A 1 92 ? 2.547 11.680 9.256 1.00 97.06 92 GLU A C 1
ATOM 714 O O . GLU A 1 92 ? 2.554 10.446 9.208 1.00 97.06 92 GLU A O 1
ATOM 719 N N . ALA A 1 93 ? 2.536 12.330 10.425 1.00 98.19 93 ALA A N 1
ATOM 720 C CA . ALA A 1 93 ? 2.563 11.624 11.704 1.00 98.19 93 ALA A CA 1
ATOM 721 C C . ALA A 1 93 ? 1.257 10.852 11.926 1.00 98.19 93 ALA A C 1
ATOM 723 O O . ALA A 1 93 ? 1.297 9.662 12.251 1.00 98.19 93 ALA A O 1
ATOM 724 N N . LYS A 1 94 ? 0.114 11.490 11.655 1.00 97.88 94 LYS A N 1
ATOM 725 C CA . LYS A 1 94 ? -1.203 10.834 11.718 1.00 97.88 94 LYS A CA 1
ATOM 726 C C . LYS A 1 94 ? -1.359 9.748 10.659 1.00 97.88 94 LYS A C 1
ATOM 728 O O . LYS A 1 94 ? -1.811 8.646 10.966 1.00 97.88 94 LYS A O 1
ATOM 733 N N . THR A 1 95 ? -0.854 9.998 9.451 1.00 98.12 95 THR A N 1
ATOM 734 C CA . THR A 1 95 ? -0.832 9.000 8.371 1.00 98.12 95 THR A CA 1
ATOM 735 C C . THR A 1 95 ? -0.080 7.735 8.797 1.00 98.12 95 THR A C 1
ATOM 737 O O . THR A 1 95 ? -0.570 6.615 8.619 1.00 98.12 95 THR A O 1
ATOM 740 N N . LYS A 1 96 ? 1.105 7.894 9.405 1.00 97.94 96 LYS A N 1
ATOM 741 C CA . LYS A 1 96 ? 1.888 6.772 9.946 1.00 97.94 96 LYS A CA 1
ATOM 742 C C . LYS A 1 96 ? 1.158 6.056 11.074 1.00 97.94 96 LYS A C 1
ATOM 744 O O . LYS A 1 96 ? 1.196 4.828 11.117 1.00 97.94 96 LYS A O 1
ATOM 749 N N . GLU A 1 97 ? 0.500 6.793 11.964 1.00 98.25 97 GLU A N 1
ATOM 750 C CA . GLU A 1 97 ? -0.291 6.213 13.051 1.00 98.25 97 GLU A CA 1
ATOM 751 C C . GLU A 1 97 ? -1.431 5.341 12.506 1.00 98.25 97 GLU A C 1
ATOM 753 O O . GLU A 1 97 ? -1.582 4.192 12.929 1.00 98.25 97 GLU A O 1
ATOM 758 N N . PHE A 1 98 ? -2.190 5.842 11.528 1.00 98.38 98 PHE A N 1
ATOM 759 C CA . PHE A 1 98 ? -3.271 5.096 10.887 1.00 98.38 98 PHE A CA 1
ATOM 760 C C . PHE A 1 98 ? -2.769 3.799 10.246 1.00 98.38 98 PHE A C 1
ATOM 762 O O . PHE A 1 98 ? -3.301 2.718 10.510 1.00 98.38 98 PHE A O 1
ATOM 769 N N . VAL A 1 99 ? -1.712 3.886 9.433 1.00 97.81 99 VAL A N 1
ATOM 770 C CA . VAL A 1 99 ? -1.133 2.706 8.778 1.00 97.81 99 VAL A CA 1
ATOM 771 C C . VAL A 1 99 ? -0.580 1.731 9.822 1.00 97.81 99 VAL A C 1
ATOM 773 O O . VAL A 1 99 ? -0.767 0.524 9.685 1.00 97.81 99 VAL A O 1
ATOM 776 N N . GLY A 1 100 ? 0.025 2.231 10.903 1.00 97.88 100 GLY A N 1
ATOM 777 C CA . GLY A 1 100 ? 0.463 1.415 12.035 1.00 97.88 100 GLY A CA 1
ATOM 778 C C . GLY A 1 100 ? -0.682 0.620 12.669 1.00 97.88 100 GLY A C 1
ATOM 779 O O . GLY A 1 100 ? -0.5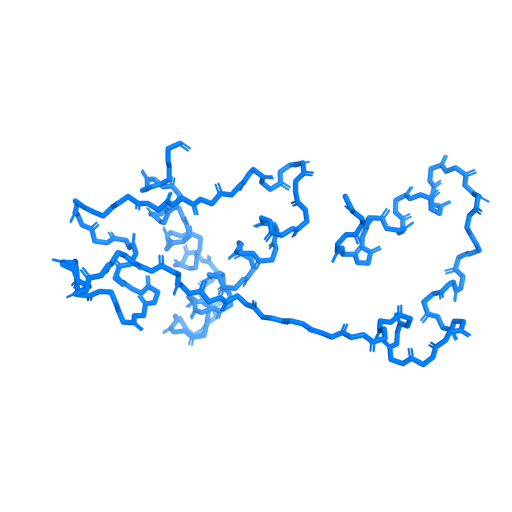55 -0.593 12.836 1.00 97.88 100 GLY A O 1
ATOM 780 N N . LYS A 1 101 ? -1.822 1.267 12.945 1.00 98.06 101 LYS A N 1
ATOM 781 C CA . LYS A 1 101 ? -3.031 0.597 13.462 1.00 98.06 101 LYS A CA 1
ATOM 782 C C . LYS A 1 101 ? -3.565 -0.454 12.489 1.00 98.06 101 LYS A C 1
ATOM 784 O O . LYS A 1 101 ? -3.918 -1.550 12.910 1.00 98.06 101 LYS A O 1
ATOM 789 N N . LEU A 1 102 ? -3.571 -0.159 11.189 1.00 97.88 102 LEU A N 1
ATOM 790 C CA . LEU A 1 102 ? -4.010 -1.117 10.170 1.00 97.88 102 LEU A CA 1
ATOM 791 C C . LEU A 1 102 ? -3.138 -2.375 10.174 1.00 97.88 102 LEU A C 1
ATOM 793 O O . LEU A 1 102 ? -3.666 -3.485 10.154 1.00 97.88 102 LEU A O 1
ATOM 797 N N . TYR A 1 103 ? -1.813 -2.217 10.224 1.00 96.81 103 TYR A N 1
ATOM 798 C CA . TYR A 1 103 ? -0.896 -3.358 10.260 1.00 96.81 103 TYR A CA 1
ATOM 799 C C . TYR A 1 103 ? -0.882 -4.082 11.611 1.00 96.81 103 TYR A C 1
ATOM 801 O O . TYR A 1 103 ? -0.558 -5.262 11.631 1.00 96.81 103 TYR A O 1
ATOM 809 N N . ALA A 1 104 ? -1.288 -3.443 12.712 1.00 97.06 104 ALA A N 1
ATOM 810 C CA . ALA A 1 104 ? -1.534 -4.143 13.976 1.00 97.06 104 ALA A CA 1
ATOM 811 C C . ALA A 1 104 ? -2.727 -5.118 13.887 1.00 97.06 104 ALA A C 1
ATOM 813 O O . ALA A 1 104 ? -2.758 -6.115 14.604 1.00 97.06 104 ALA A O 1
ATOM 814 N N . ASN A 1 105 ? -3.669 -4.866 12.971 1.00 96.81 105 ASN A N 1
ATOM 815 C CA . ASN A 1 105 ? -4.770 -5.776 12.649 1.00 96.81 105 ASN A CA 1
ATOM 816 C C . ASN A 1 105 ? -4.406 -6.819 11.573 1.00 96.81 105 ASN A C 1
ATOM 818 O O . ASN A 1 105 ? -5.252 -7.650 11.227 1.00 96.81 105 ASN A O 1
ATOM 822 N N . ALA A 1 106 ? -3.182 -6.792 11.032 1.00 93.38 106 ALA A N 1
ATOM 823 C CA . ALA A 1 106 ? -2.689 -7.788 10.087 1.00 93.38 106 ALA A CA 1
ATOM 824 C C . ALA A 1 106 ? -1.861 -8.868 10.816 1.00 93.38 106 ALA A C 1
ATOM 826 O O . ALA A 1 106 ? -0.957 -8.512 11.572 1.00 93.38 106 ALA A O 1
ATOM 827 N N . PRO A 1 107 ? -2.162 -10.166 10.622 1.00 81.75 107 PRO A N 1
ATOM 828 C CA . PRO A 1 107 ? -1.420 -11.261 11.243 1.00 81.75 107 PRO A CA 1
ATOM 829 C C . PRO A 1 107 ? -0.052 -11.516 10.593 1.00 81.75 107 PRO A C 1
ATOM 831 O O . PRO A 1 107 ? 0.135 -11.170 9.400 1.00 81.75 107 PRO A O 1
#

pLDDT: mean 95.72, std 4.98, range [56.88, 98.56]

Secondary structure (DSSP, 8-state):
---SHHHHHHHHHHH--S-TTGGGSSHHHH-S----------TT-TT---SGGGGGSTT-------TTT-HHHHHHHHHHHHHHHHHTTT-HHHHHHHHHHHHHT--

Radius of gyration: 16.96 Å; chains: 1; bounding box: 45×30×42 Å

Sequence (107 aa):
TLALEGDINAIVSKSKKINPDWRKKFENNSAPYTSTIIFLVRKGNPKGIHDWNDLVKDGVQVITPNPKTSGGARWNYLAAWAYANANDGGDEAKTKEFVGKLYANAP

Foldseek 3Di:
DQQDPVSVVCCCVPPVPDPPCNLVPDPPSPDPDDDADDDDDPPPNPQPDDDLVSLLDPPHADEADDPVPDPVSVRVLVVQLVVQCVVVVNPNVRSVVSSVSNCVSYD